Protein AF-A0A3S3UTQ8-F1 (afdb_monomer)

Structure (mmCIF, N/CA/C/O backbone):
data_AF-A0A3S3UTQ8-F1
#
_entry.id   AF-A0A3S3UTQ8-F1
#
loop_
_atom_site.group_PDB
_atom_site.id
_atom_site.type_symbol
_atom_sit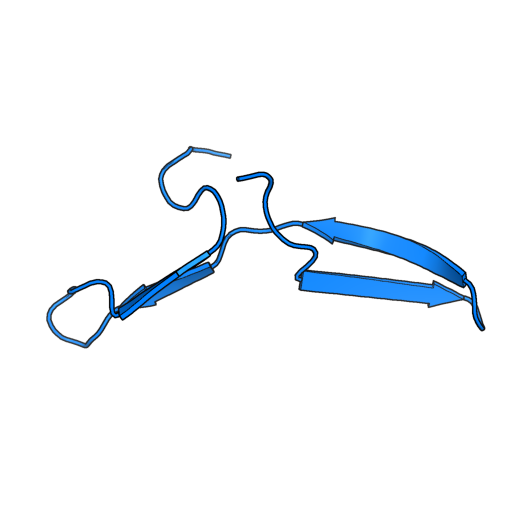e.label_atom_id
_atom_site.label_alt_id
_atom_site.label_comp_id
_atom_site.label_asym_id
_atom_site.label_entity_id
_atom_site.label_seq_id
_atom_site.pdbx_PDB_ins_code
_atom_site.Cartn_x
_atom_site.Cartn_y
_atom_site.Cartn_z
_atom_site.occupancy
_atom_site.B_iso_or_equiv
_atom_site.auth_seq_id
_atom_site.auth_comp_id
_atom_site.auth_asym_id
_atom_site.auth_atom_id
_atom_site.pdbx_PDB_model_num
ATOM 1 N N . MET A 1 1 ? 9.494 1.348 10.042 1.00 61.66 1 MET A N 1
ATOM 2 C CA . MET A 1 1 ? 9.966 0.750 8.768 1.00 61.66 1 MET A CA 1
ATOM 3 C C . MET A 1 1 ? 9.735 1.771 7.674 1.00 61.66 1 MET A C 1
ATOM 5 O O . MET A 1 1 ? 8.696 2.403 7.683 1.00 61.66 1 MET A O 1
ATOM 9 N N . SER A 1 2 ? 10.660 1.970 6.735 1.00 83.81 2 SER A N 1
ATOM 10 C CA . SER A 1 2 ? 10.371 2.909 5.642 1.00 83.81 2 SER A CA 1
ATOM 11 C C . SER A 1 2 ? 9.198 2.389 4.787 1.00 83.81 2 SER A C 1
ATOM 13 O O . SER A 1 2 ? 9.153 1.195 4.497 1.00 83.81 2 SER A O 1
ATOM 15 N N . ASN A 1 3 ? 8.242 3.258 4.426 1.00 93.88 3 ASN A N 1
ATOM 16 C CA . ASN A 1 3 ? 7.015 2.898 3.692 1.00 93.88 3 ASN A CA 1
ATOM 17 C C . ASN A 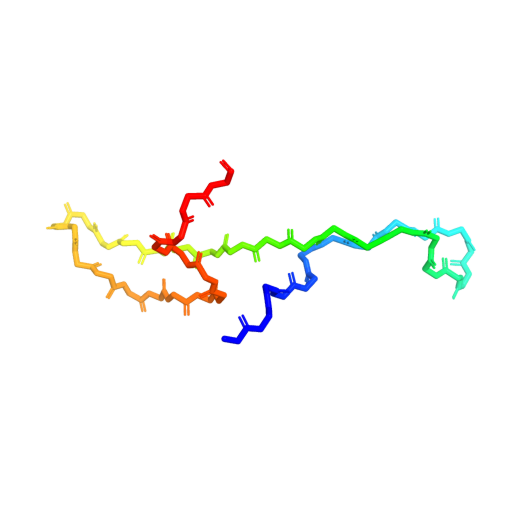1 3 ? 7.313 1.985 2.488 1.00 93.88 3 ASN A C 1
ATOM 19 O O . ASN A 1 3 ? 8.219 2.307 1.725 1.00 93.88 3 ASN A O 1
ATOM 23 N N . PRO A 1 4 ? 6.631 0.850 2.273 1.00 95.75 4 PRO A N 1
ATOM 24 C CA . PRO A 1 4 ? 6.900 0.000 1.108 1.00 95.75 4 PRO A CA 1
ATOM 25 C C . PRO A 1 4 ? 6.687 0.749 -0.216 1.00 95.75 4 PRO A C 1
ATOM 27 O O . PRO A 1 4 ? 5.946 1.731 -0.272 1.00 95.75 4 PRO A O 1
ATOM 30 N N . VAL A 1 5 ? 7.327 0.272 -1.288 1.00 96.31 5 VAL A N 1
ATOM 31 C CA . VAL A 1 5 ? 6.955 0.663 -2.655 1.00 96.31 5 VAL A CA 1
ATOM 32 C C . VAL A 1 5 ? 5.625 -0.012 -2.970 1.00 96.31 5 VAL A C 1
ATOM 34 O O 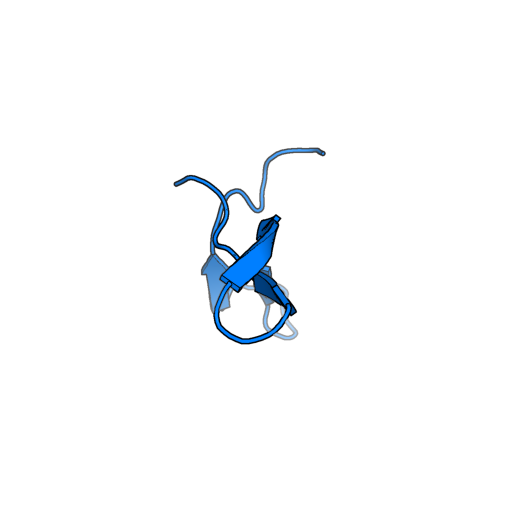. VAL A 1 5 ? 5.529 -1.235 -2.912 1.00 96.31 5 VAL A O 1
ATOM 37 N N . LEU A 1 6 ? 4.601 0.789 -3.254 1.00 96.12 6 LEU A N 1
ATOM 38 C CA . LEU A 1 6 ? 3.276 0.291 -3.630 1.00 96.12 6 L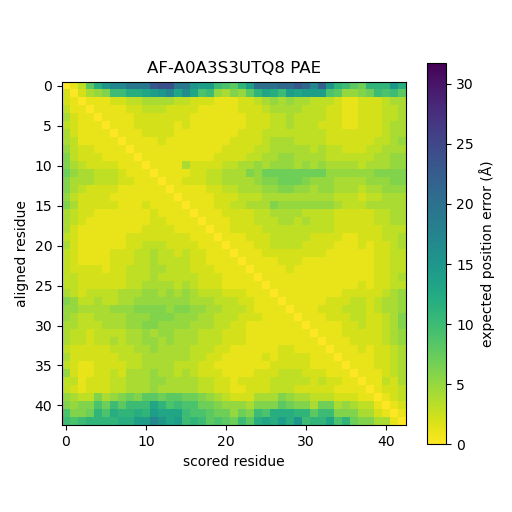EU A CA 1
ATOM 39 C C . LEU A 1 6 ? 3.074 0.317 -5.145 1.00 96.12 6 LEU A C 1
ATOM 41 O O . LEU A 1 6 ? 2.266 -0.445 -5.668 1.00 96.12 6 LEU A O 1
ATOM 45 N N . VAL A 1 7 ? 3.798 1.197 -5.843 1.00 97.75 7 VAL A N 1
ATOM 46 C CA . VAL A 1 7 ? 3.699 1.357 -7.295 1.00 97.75 7 VAL A CA 1
ATOM 47 C C . VAL A 1 7 ? 5.076 1.601 -7.888 1.00 97.75 7 VAL A C 1
ATOM 49 O O . VAL A 1 7 ? 5.808 2.488 -7.443 1.00 97.75 7 VAL A O 1
ATOM 52 N N . GLU A 1 8 ? 5.373 0.867 -8.952 1.00 98.38 8 GLU A N 1
ATOM 53 C CA . GLU A 1 8 ? 6.514 1.101 -9.829 1.00 98.38 8 GLU A CA 1
ATOM 54 C C . GLU A 1 8 ? 6.014 1.545 -11.202 1.00 98.38 8 GLU A C 1
ATOM 56 O O . GLU A 1 8 ? 5.097 0.954 -11.773 1.00 98.38 8 GLU A O 1
ATOM 61 N N . VAL A 1 9 ? 6.624 2.601 -11.735 1.00 98.25 9 VAL A N 1
ATOM 62 C CA . VAL A 1 9 ? 6.422 3.051 -13.113 1.00 98.25 9 VAL A CA 1
ATOM 63 C C . VAL A 1 9 ? 7.625 2.596 -13.926 1.00 98.25 9 VAL A C 1
ATOM 65 O O . VAL A 1 9 ? 8.765 2.935 -13.602 1.00 98.25 9 VAL A O 1
ATOM 68 N N . LEU A 1 10 ? 7.365 1.820 -14.976 1.00 98.31 10 LEU A N 1
ATOM 69 C CA . LEU A 1 10 ? 8.393 1.191 -15.799 1.00 98.31 10 LEU A CA 1
ATOM 70 C C . LEU A 1 10 ? 8.551 1.910 -17.143 1.00 98.31 10 LEU A C 1
ATOM 72 O O . LEU A 1 10 ? 7.564 2.236 -17.804 1.00 98.31 10 LEU A O 1
ATOM 76 N N . ARG A 1 11 ? 9.799 2.050 -17.600 1.00 97.75 11 ARG A N 1
ATOM 77 C CA . ARG A 1 11 ? 10.141 2.314 -19.004 1.00 97.75 11 ARG A CA 1
ATOM 78 C C . ARG A 1 11 ? 10.959 1.138 -19.523 1.00 97.75 11 ARG A C 1
ATOM 80 O O . ARG A 1 11 ? 12.164 1.042 -19.291 1.00 97.75 11 ARG A O 1
ATOM 87 N N . GLY A 1 12 ? 10.289 0.218 -20.212 1.00 97.31 12 GLY A N 1
ATOM 88 C CA . GLY A 1 12 ? 10.887 -1.066 -20.570 1.00 97.31 12 GLY A CA 1
ATOM 89 C C . GLY A 1 12 ? 11.220 -1.871 -19.311 1.00 97.31 12 GLY A C 1
ATOM 90 O O . GLY A 1 12 ? 10.347 -2.095 -18.481 1.00 97.31 12 GLY A O 1
ATOM 91 N N . ALA A 1 13 ? 12.480 -2.282 -19.165 1.00 97.44 13 ALA A N 1
ATO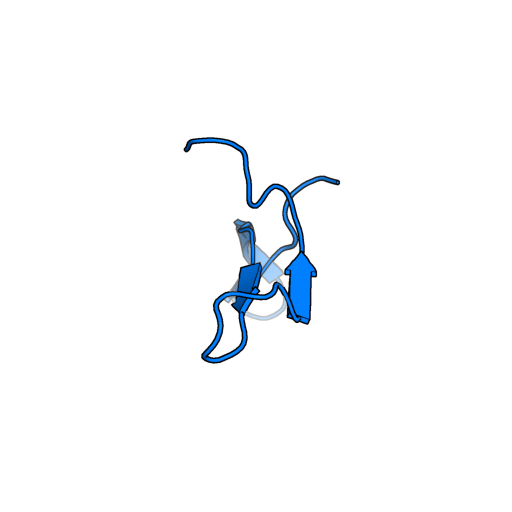M 92 C CA . ALA A 1 13 ? 12.953 -3.066 -18.019 1.00 97.44 13 ALA A CA 1
ATOM 93 C C . ALA A 1 13 ? 13.448 -2.217 -16.828 1.00 97.44 13 ALA A C 1
ATOM 95 O O . ALA A 1 13 ? 13.958 -2.772 -15.858 1.00 97.44 13 ALA A O 1
ATOM 96 N N . VAL A 1 14 ? 13.352 -0.884 -16.900 1.00 98.00 14 VAL A N 1
ATOM 97 C CA . VAL A 1 14 ? 13.867 0.031 -15.867 1.00 98.00 14 VAL A CA 1
ATOM 98 C C . VAL A 1 14 ? 12.716 0.603 -15.041 1.00 98.00 14 VAL A C 1
ATOM 100 O O . VAL A 1 14 ? 11.757 1.126 -15.610 1.00 98.00 14 VAL A O 1
ATOM 103 N N . VAL A 1 15 ? 12.841 0.557 -13.708 1.00 98.31 15 VAL A N 1
ATOM 104 C CA . VAL A 1 15 ? 11.982 1.318 -12.783 1.00 98.31 15 VAL A CA 1
ATOM 105 C C . VAL A 1 15 ? 12.386 2.785 -12.852 1.00 98.31 15 VAL A C 1
ATOM 107 O O . VAL A 1 15 ? 13.453 3.172 -12.383 1.00 98.31 15 VAL A O 1
ATOM 110 N N . GLU A 1 16 ? 11.541 3.599 -13.470 1.00 98.12 16 GLU A N 1
ATOM 111 C CA . GLU A 1 16 ? 11.780 5.032 -13.639 1.00 98.12 16 GLU A CA 1
ATOM 112 C C . GLU A 1 16 ? 11.292 5.840 -12.432 1.00 98.12 16 GLU A C 1
ATOM 114 O O . GLU A 1 16 ? 11.886 6.857 -12.080 1.00 98.12 16 GLU A O 1
ATOM 119 N N . SER A 1 17 ? 10.223 5.383 -11.776 1.00 98.00 17 SER A N 1
ATOM 120 C CA . SER A 1 17 ? 9.699 6.008 -10.563 1.00 98.00 17 SER A CA 1
ATOM 121 C C . SER A 1 17 ? 9.098 4.967 -9.626 1.00 98.00 17 SER A C 1
ATOM 123 O O . SER A 1 17 ? 8.429 4.034 -10.071 1.00 98.00 17 SER A O 1
ATOM 125 N N . ALA A 1 18 ? 9.314 5.148 -8.325 1.00 97.19 18 ALA A N 1
ATOM 126 C CA . ALA A 1 18 ? 8.772 4.300 -7.273 1.00 97.19 18 ALA A CA 1
ATOM 127 C C . ALA A 1 18 ? 7.998 5.160 -6.270 1.00 97.19 18 ALA A C 1
ATOM 129 O O . ALA A 1 18 ? 8.553 6.073 -5.656 1.00 97.19 18 ALA A O 1
ATOM 130 N N . HIS A 1 19 ? 6.717 4.848 -6.084 1.00 95.94 19 HIS A N 1
ATOM 131 C CA . HIS A 1 19 ? 5.847 5.555 -5.150 1.00 95.94 19 HIS A CA 1
ATOM 132 C C . HIS A 1 19 ? 5.690 4.720 -3.886 1.00 95.94 19 HIS A C 1
ATOM 134 O O . HIS A 1 19 ? 5.280 3.555 -3.927 1.00 95.94 19 HIS A O 1
ATOM 140 N N . ARG A 1 20 ? 6.044 5.326 -2.753 1.00 94.81 20 ARG A N 1
ATOM 141 C CA . ARG A 1 20 ? 6.024 4.678 -1.443 1.00 94.81 20 ARG A CA 1
ATOM 142 C C . ARG A 1 20 ? 4.823 5.154 -0.642 1.00 94.81 20 ARG A C 1
ATOM 144 O O . ARG A 1 20 ? 4.512 6.341 -0.663 1.00 94.81 20 ARG A O 1
ATOM 151 N N . GLY A 1 21 ? 4.187 4.250 0.092 1.00 94.31 21 GLY A N 1
ATOM 152 C CA . GLY A 1 21 ? 3.013 4.571 0.904 1.00 94.31 21 GLY A CA 1
ATOM 153 C C . GLY A 1 21 ? 2.826 3.610 2.070 1.00 94.31 21 GLY A C 1
ATOM 154 O O . GLY A 1 21 ? 3.447 2.552 2.105 1.00 94.31 21 GLY A O 1
ATOM 155 N N . ALA A 1 22 ? 1.998 4.004 3.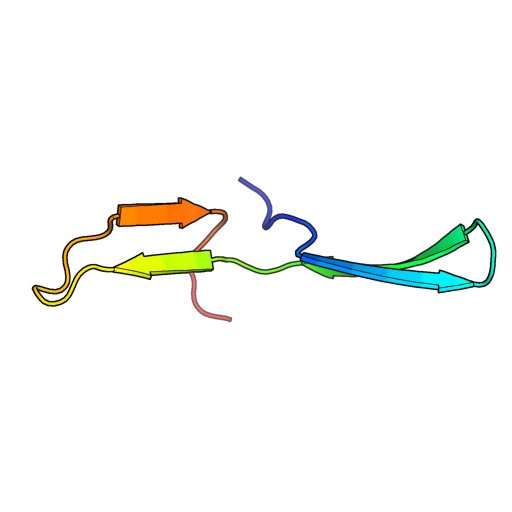032 1.00 95.50 22 ALA A N 1
ATOM 156 C CA . ALA A 1 22 ? 1.554 3.142 4.122 1.00 95.50 22 ALA A CA 1
ATOM 157 C C . ALA A 1 22 ? 0.168 2.558 3.798 1.00 95.50 22 ALA A C 1
ATOM 159 O O . ALA A 1 22 ? -0.605 3.169 3.060 1.00 95.50 22 ALA A O 1
ATOM 160 N N . VAL A 1 23 ? -0.144 1.381 4.342 1.00 95.31 23 VAL A N 1
ATOM 161 C CA . VAL A 1 23 ? -1.428 0.687 4.158 1.00 95.31 23 VAL A CA 1
ATOM 162 C C . VAL A 1 23 ? -1.962 0.274 5.522 1.00 95.31 23 VAL A C 1
ATOM 164 O O . VAL A 1 23 ? -1.245 -0.371 6.284 1.00 95.31 23 VAL A O 1
ATOM 167 N N . ALA A 1 24 ? -3.219 0.607 5.807 1.00 95.50 24 ALA A N 1
ATOM 168 C CA . ALA A 1 24 ? -3.930 0.143 6.991 1.00 95.50 24 ALA A CA 1
ATOM 169 C C . ALA A 1 24 ? -5.269 -0.476 6.576 1.00 95.50 24 ALA A C 1
ATOM 171 O O . ALA A 1 24 ? -6.027 0.126 5.815 1.00 95.50 24 ALA A O 1
ATOM 172 N N . VAL A 1 25 ? -5.548 -1.684 7.059 1.00 97.38 25 VAL A N 1
ATOM 173 C CA . VAL A 1 25 ? -6.814 -2.395 6.847 1.00 97.38 25 VAL A CA 1
ATOM 174 C C . VAL A 1 25 ? -7.459 -2.610 8.204 1.00 97.38 25 VAL A C 1
ATOM 176 O O . VAL A 1 25 ? -6.823 -3.151 9.109 1.00 97.38 25 VAL A O 1
ATOM 179 N N . PHE A 1 26 ? -8.722 -2.218 8.329 1.00 98.12 26 PHE A N 1
ATOM 180 C CA . PHE A 1 26 ? -9.521 -2.381 9.539 1.00 98.12 26 PHE A CA 1
ATOM 181 C C . PHE A 1 26 ? -10.719 -3.283 9.255 1.00 98.12 26 PHE A C 1
ATOM 183 O O . PHE A 1 26 ? -11.202 -3.340 8.121 1.00 98.12 26 PHE A O 1
ATOM 190 N N . ASP A 1 27 ? -11.193 -3.991 10.276 1.00 98.19 27 ASP A N 1
ATOM 191 C CA . ASP A 1 27 ? -12.512 -4.616 10.220 1.00 98.19 27 ASP A CA 1
ATOM 192 C C . ASP A 1 27 ? -13.636 -3.585 10.431 1.00 98.19 27 ASP A C 1
ATOM 194 O O . ASP A 1 27 ? -13.398 -2.384 10.587 1.00 98.19 27 ASP A O 1
ATOM 198 N N . ALA A 1 28 ? -14.884 -4.060 10.410 1.00 98.12 28 ALA A N 1
ATOM 199 C CA . ALA A 1 28 ? -16.064 -3.211 10.559 1.00 98.12 28 ALA A CA 1
ATOM 200 C C . ALA A 1 28 ? -16.197 -2.578 11.957 1.00 98.12 28 ALA A C 1
ATOM 202 O O . ALA A 1 28 ? -16.854 -1.547 12.086 1.00 98.12 28 ALA A O 1
ATOM 203 N N . ASP A 1 29 ? -15.556 -3.161 12.974 1.00 98.19 29 ASP A N 1
ATOM 204 C CA . ASP A 1 29 ? -15.546 -2.654 14.349 1.00 98.19 29 ASP A CA 1
ATOM 205 C C . ASP A 1 29 ? -14.383 -1.672 14.592 1.00 98.19 29 ASP A C 1
ATOM 207 O O . ASP A 1 29 ? -14.208 -1.153 15.696 1.00 98.19 29 ASP A O 1
ATOM 211 N N . GLY A 1 30 ? -13.581 -1.390 13.559 1.00 96.81 30 GLY A N 1
ATOM 212 C CA . GLY A 1 30 ? -12.438 -0.486 13.635 1.00 96.81 30 GLY A CA 1
ATOM 213 C C . GLY A 1 30 ? -11.193 -1.120 14.254 1.00 96.81 30 GLY A C 1
ATOM 214 O O . GLY A 1 30 ? -10.270 -0.400 14.638 1.00 96.81 30 GLY A O 1
ATOM 215 N N . LYS A 1 31 ? -11.118 -2.452 14.352 1.00 97.56 31 LYS A N 1
ATOM 216 C CA . LYS A 1 31 ? -9.905 -3.148 14.791 1.00 97.56 31 LYS A CA 1
ATOM 217 C C . LYS A 1 31 ? -8.914 -3.252 13.624 1.00 97.56 31 LYS A C 1
ATOM 219 O O . LYS A 1 31 ? -9.304 -3.678 12.533 1.00 97.56 31 LYS A O 1
ATOM 224 N N . PRO A 1 32 ? -7.626 -2.918 13.825 1.00 96.44 32 PRO A N 1
ATOM 225 C CA . PRO A 1 32 ? -6.620 -3.081 12.783 1.00 96.44 32 PRO A CA 1
ATOM 226 C C . PRO A 1 32 ? -6.395 -4.571 12.497 1.00 96.44 32 PRO A C 1
ATOM 228 O O . PRO A 1 32 ? -6.094 -5.359 13.396 1.00 96.44 32 PRO A O 1
ATOM 231 N N . LEU A 1 33 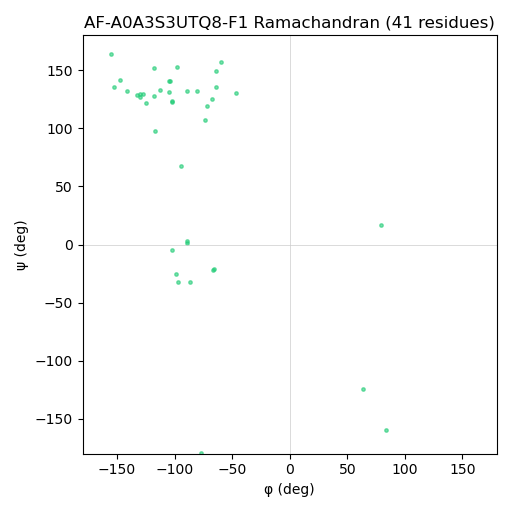? -6.545 -4.954 11.230 1.00 97.81 33 LEU A N 1
ATOM 232 C CA . LEU A 1 33 ? -6.260 -6.297 10.723 1.00 97.81 33 LEU A CA 1
ATOM 233 C C . LEU A 1 33 ? -4.868 -6.386 10.093 1.00 97.81 33 LEU A C 1
ATOM 235 O O . LEU A 1 33 ? -4.233 -7.438 10.147 1.00 97.81 33 LEU A O 1
ATOM 239 N N . LEU A 1 34 ? -4.401 -5.295 9.485 1.00 96.81 34 LEU A N 1
ATOM 240 C CA . LEU A 1 34 ? -3.098 -5.208 8.835 1.00 96.81 34 LEU A CA 1
ATOM 241 C C . LEU A 1 34 ? -2.607 -3.764 8.847 1.00 96.81 34 LEU A C 1
ATOM 243 O O . LEU A 1 34 ? -3.344 -2.856 8.468 1.00 96.81 34 LEU A O 1
ATOM 247 N N . GLU A 1 35 ? -1.335 -3.581 9.186 1.00 95.88 35 GLU A N 1
ATOM 248 C CA . GLU A 1 35 ? -0.637 -2.307 9.050 1.00 95.88 35 GLU A CA 1
ATOM 249 C C . GLU A 1 35 ? 0.722 -2.532 8.391 1.00 95.88 35 GLU A C 1
ATOM 251 O O . GLU A 1 35 ? 1.509 -3.382 8.814 1.00 95.88 35 GLU A O 1
ATOM 256 N N . ILE A 1 36 ? 0.996 -1.771 7.334 1.00 95.50 36 ILE A N 1
ATOM 257 C CA . ILE A 1 36 ? 2.265 -1.798 6.611 1.00 95.50 36 ILE A CA 1
ATOM 258 C C . ILE A 1 36 ? 2.768 -0.365 6.450 1.00 95.50 36 ILE A C 1
ATOM 260 O O . ILE A 1 36 ? 2.076 0.490 5.904 1.00 95.50 36 ILE A O 1
ATOM 264 N N . GLY A 1 37 ? 4.011 -0.119 6.863 1.00 94.00 37 GLY A N 1
ATOM 265 C CA . GLY A 1 37 ? 4.621 1.210 6.813 1.00 94.00 37 GLY A CA 1
ATOM 266 C C . GLY A 1 37 ? 4.248 2.080 8.015 1.00 94.00 37 GLY A C 1
ATOM 267 O O . GLY A 1 37 ? 3.892 1.581 9.078 1.00 94.00 37 GLY A O 1
ATOM 268 N N . GLU A 1 38 ? 4.391 3.391 7.857 1.00 93.81 38 GLU A N 1
ATOM 269 C CA . GLU A 1 38 ? 4.221 4.391 8.913 1.00 93.81 38 GLU A CA 1
ATOM 270 C C . GLU A 1 38 ? 2.788 4.955 8.908 1.00 93.81 38 GLU A C 1
ATOM 272 O O . GLU A 1 38 ? 2.567 6.120 8.589 1.00 93.81 38 GLU A O 1
ATOM 277 N N . THR A 1 39 ? 1.804 4.119 9.247 1.00 92.88 39 THR A N 1
ATOM 278 C CA . THR A 1 39 ? 0.352 4.409 9.174 1.00 92.88 39 THR A CA 1
ATOM 279 C C . THR A 1 39 ? -0.132 5.508 10.126 1.00 92.88 39 THR A C 1
ATOM 281 O O . THR A 1 39 ? -1.171 6.117 9.887 1.00 92.88 39 THR A O 1
ATOM 284 N N .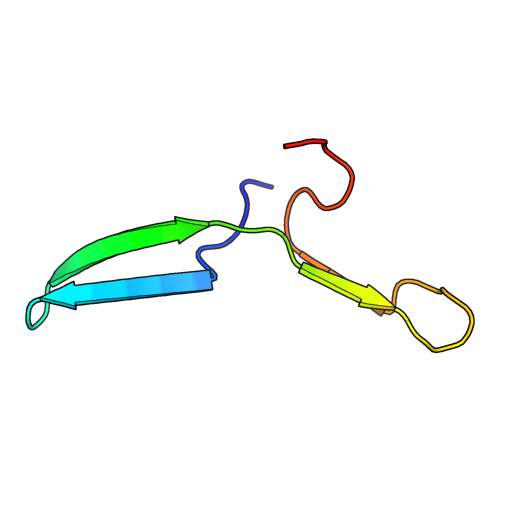 VAL A 1 40 ? 0.623 5.784 11.191 1.00 90.06 40 VAL A N 1
ATOM 285 C CA . VAL A 1 40 ? 0.264 6.745 12.251 1.00 90.06 40 VAL A CA 1
ATOM 286 C C . VAL A 1 40 ? 0.984 8.090 12.134 1.00 90.06 40 VAL A C 1
ATOM 288 O O . VAL A 1 40 ? 0.741 8.993 12.935 1.00 90.06 40 VAL A O 1
ATOM 291 N N . ARG A 1 41 ? 1.906 8.236 11.174 1.00 86.50 41 ARG A N 1
ATOM 292 C CA . ARG A 1 41 ? 2.636 9.490 10.968 1.00 86.50 41 ARG A CA 1
ATOM 293 C C . ARG A 1 41 ? 1.868 10.395 9.997 1.00 86.50 41 ARG A C 1
ATOM 295 O O . ARG A 1 41 ? 1.471 9.918 8.937 1.00 86.50 41 ARG A O 1
ATOM 302 N N . PRO A 1 42 ? 1.674 11.685 10.321 1.00 73.12 42 PRO A N 1
ATOM 303 C CA . PRO A 1 42 ? 1.090 12.638 9.381 1.00 73.12 42 PRO A CA 1
ATOM 304 C C . PRO A 1 42 ? 1.996 12.838 8.154 1.00 73.12 42 PRO A C 1
ATOM 306 O O . PRO A 1 42 ? 3.221 12.713 8.261 1.00 73.12 42 PRO A O 1
ATOM 309 N N . VAL A 1 43 ? 1.370 13.132 7.009 1.00 68.06 43 VAL A N 1
ATOM 310 C CA . VAL A 1 43 ? 2.019 13.469 5.726 1.00 68.06 43 VAL A CA 1
ATOM 311 C C . VAL A 1 43 ? 2.270 14.962 5.582 1.00 68.06 43 VAL A C 1
ATOM 313 O O . VAL A 1 43 ? 1.432 15.749 6.077 1.00 68.06 43 VAL A O 1
#

Solvent-accessible surface area (backbone atoms only — not comparable to full-atom values): 2859 Å² total; per-residue (Å²): 110,81,44,46,76,79,45,76,44,68,60,84,96,4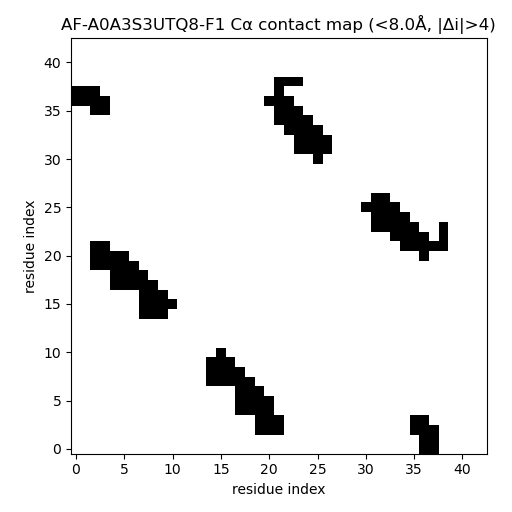0,78,76,44,74,46,62,45,54,45,77,43,60,50,97,87,67,48,80,76,45,79,43,43,55,71,86,60,88,132

pLDDT: mean 93.93, std 7.89, range [61.66, 98.38]

Mean predicted aligned error: 3.35 Å

Secondary structure (DSSP, 8-state):
-PPPEEEEEEETTEEEEEEE--EEEE-TTS-EEEEES-TTS--

Sequence (43 aa):
MSNPVLVEVLRGAVVESAHRGAVAVFDADGKPLLEIGETVRPV

Radius of gyration: 13.77 Å; Cα contacts (8 Å, |Δi|>4): 66; chains: 1; bounding box: 30×20×35 Å

Foldseek 3Di:
DAFDFPDFDDDVPDRPDTDGDWDWDADPVRHTPDTGHDPPDDD